Protein AF-A0AA89BG42-F1 (afdb_monomer)

Organism: NCBI:txid1293975

Structure (mmCIF, N/CA/C/O backbone):
data_AF-A0AA89BG42-F1
#
_entry.id   AF-A0AA89BG42-F1
#
loop_
_atom_site.group_PDB
_atom_site.id
_atom_site.type_symbol
_atom_site.label_atom_id
_atom_site.label_alt_id
_atom_site.label_comp_id
_atom_site.label_asym_id
_atom_site.label_entity_id
_atom_site.label_seq_id
_atom_site.pdbx_PDB_ins_code
_atom_site.Cartn_x
_atom_site.Cartn_y
_atom_site.Cartn_z
_atom_site.occupancy
_atom_site.B_iso_or_equiv
_atom_site.auth_seq_id
_atom_site.auth_comp_id
_atom_site.auth_asym_id
_atom_site.auth_atom_id
_atom_site.pdbx_PDB_model_num
ATOM 1 N N . MET A 1 1 ? 25.031 14.332 9.877 1.00 31.97 1 MET A N 1
ATOM 2 C CA . MET A 1 1 ? 24.484 14.528 11.240 1.00 31.97 1 MET A CA 1
ATOM 3 C C . MET A 1 1 ? 23.293 15.452 11.066 1.00 31.97 1 MET A C 1
ATOM 5 O O . MET A 1 1 ? 23.421 16.660 11.219 1.00 31.97 1 MET A O 1
ATOM 9 N N . ASP A 1 2 ? 22.167 14.894 10.625 1.00 32.88 2 ASP A N 1
ATOM 10 C CA . ASP A 1 2 ? 21.037 15.703 10.165 1.00 32.88 2 ASP A CA 1
ATOM 11 C C . ASP A 1 2 ? 20.039 15.873 11.303 1.00 32.88 2 ASP A C 1
ATOM 13 O O . ASP A 1 2 ? 19.410 14.924 11.775 1.00 32.88 2 ASP A O 1
ATOM 17 N N . LYS A 1 3 ? 19.953 17.114 11.782 1.00 36.41 3 LYS A N 1
ATOM 18 C CA . LYS A 1 3 ? 19.008 17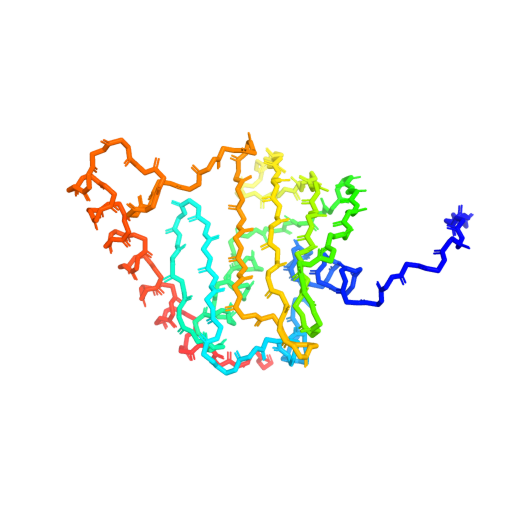.553 12.802 1.00 36.41 3 LYS A CA 1
ATOM 19 C C . LYS A 1 3 ? 17.609 17.626 12.189 1.00 36.41 3 LYS A C 1
ATOM 21 O O . LYS A 1 3 ? 17.213 18.663 11.670 1.00 36.41 3 LYS A O 1
ATOM 26 N N . PHE A 1 4 ? 16.841 16.544 12.284 1.00 41.91 4 PHE A N 1
ATOM 27 C CA . PHE A 1 4 ? 15.390 16.610 12.114 1.00 41.91 4 PHE A CA 1
ATOM 28 C C . PHE A 1 4 ? 14.752 17.037 13.436 1.00 41.91 4 PHE A C 1
ATOM 30 O O . PHE A 1 4 ? 14.748 16.293 14.416 1.00 41.91 4 PHE A O 1
ATOM 37 N N . SER A 1 5 ? 14.251 18.272 13.444 1.00 35.53 5 SER A N 1
ATOM 38 C CA . SER A 1 5 ? 13.556 18.901 14.564 1.00 35.53 5 SER A CA 1
ATOM 39 C C . SER A 1 5 ? 12.387 18.029 15.042 1.00 35.53 5 SER A C 1
ATOM 41 O O . SER A 1 5 ? 11.485 17.689 14.272 1.00 35.53 5 SER A O 1
ATOM 43 N N . GLN A 1 6 ? 12.434 17.633 16.313 1.00 38.34 6 GLN A N 1
ATOM 44 C CA . GLN A 1 6 ? 11.422 16.827 16.987 1.00 38.34 6 GLN A CA 1
ATOM 45 C C . GLN A 1 6 ? 10.261 17.723 17.437 1.00 38.34 6 GLN A C 1
ATOM 47 O O . GLN A 1 6 ? 10.238 18.222 18.556 1.00 38.34 6 GLN A O 1
ATOM 52 N N . GLY A 1 7 ? 9.270 17.902 16.566 1.00 36.19 7 GLY A N 1
ATOM 53 C CA . GLY A 1 7 ? 7.887 17.978 17.033 1.00 36.19 7 GLY A CA 1
ATOM 54 C C . GLY A 1 7 ? 7.409 16.548 17.279 1.00 36.19 7 GLY A C 1
ATOM 55 O O . GLY A 1 7 ? 7.684 15.680 16.449 1.00 36.19 7 GLY A O 1
ATOM 56 N N . THR A 1 8 ? 6.762 16.275 18.413 1.00 42.59 8 THR A N 1
ATOM 57 C CA . THR A 1 8 ? 6.270 14.940 18.796 1.00 42.59 8 THR A CA 1
ATOM 58 C C . THR A 1 8 ? 5.243 14.442 17.778 1.00 42.59 8 THR A C 1
ATOM 60 O O . THR A 1 8 ? 4.043 14.664 17.907 1.00 42.59 8 THR A O 1
ATOM 63 N N . GLN A 1 9 ? 5.729 13.810 16.712 1.00 44.16 9 GLN A N 1
ATOM 64 C CA . GLN A 1 9 ? 4.904 13.184 15.693 1.00 44.16 9 GLN A CA 1
ATOM 65 C C . GLN A 1 9 ? 4.427 11.819 16.203 1.00 44.16 9 GLN A C 1
ATOM 67 O O . GLN A 1 9 ? 5.199 11.104 16.848 1.00 44.16 9 GLN A O 1
ATOM 72 N N . PRO A 1 10 ? 3.178 11.425 15.916 1.00 50.91 10 PRO A N 1
ATOM 73 C CA . PRO A 1 10 ? 2.671 10.117 16.304 1.00 50.91 10 PRO A CA 1
ATOM 74 C C . PRO A 1 10 ? 3.550 9.008 15.704 1.00 50.91 10 PRO A C 1
ATOM 76 O O . PRO A 1 10 ? 3.993 9.091 14.559 1.00 50.91 10 PRO A O 1
ATOM 79 N N . ALA A 1 11 ? 3.825 7.960 16.484 1.00 54.88 11 ALA A N 1
ATOM 80 C CA . ALA A 1 11 ? 4.718 6.870 16.079 1.00 54.88 11 ALA A CA 1
ATOM 81 C C . ALA A 1 11 ? 4.193 6.085 14.857 1.00 54.88 11 ALA A C 1
ATOM 83 O O . ALA A 1 11 ? 4.968 5.601 14.036 1.00 54.88 11 ALA A O 1
ATOM 84 N N . LEU A 1 12 ? 2.866 6.004 14.703 1.00 63.59 12 LEU A N 1
ATOM 85 C CA . LEU A 1 12 ? 2.199 5.207 13.669 1.00 63.59 12 LEU A CA 1
ATOM 86 C C . LEU A 1 12 ? 2.503 5.672 12.226 1.00 63.59 12 LEU A C 1
ATOM 88 O O . LEU A 1 12 ? 2.964 4.840 11.444 1.00 63.59 12 LEU A O 1
ATOM 92 N N . PRO A 1 13 ? 2.308 6.954 11.841 1.00 62.12 13 PRO A N 1
ATOM 93 C CA . PRO A 1 13 ? 2.544 7.397 10.461 1.00 62.12 13 PRO A CA 1
ATOM 94 C C . PRO A 1 13 ? 4.013 7.325 10.029 1.00 62.12 13 PRO A C 1
ATOM 96 O O . PRO A 1 13 ? 4.307 7.016 8.874 1.00 62.12 13 PRO A O 1
ATOM 99 N N . ARG A 1 14 ? 4.944 7.567 10.961 1.00 61.69 14 ARG A N 1
ATOM 100 C CA . ARG A 1 14 ? 6.383 7.540 10.677 1.00 61.69 14 ARG A CA 1
ATOM 101 C C . ARG A 1 14 ? 6.889 6.116 10.424 1.00 61.69 14 ARG A C 1
ATOM 103 O O . ARG A 1 14 ? 7.618 5.907 9.457 1.00 61.69 14 ARG A O 1
ATOM 110 N N . CYS A 1 15 ? 6.465 5.142 11.234 1.00 58.84 15 CYS A N 1
ATOM 111 C CA . CYS A 1 15 ? 6.813 3.732 11.020 1.00 58.84 15 CYS A CA 1
ATOM 112 C C . CYS A 1 15 ? 6.225 3.195 9.708 1.00 58.84 15 CYS A C 1
ATOM 114 O O . CYS A 1 15 ? 6.897 2.486 8.965 1.00 58.84 15 CYS A O 1
ATOM 116 N N . LEU A 1 16 ? 4.988 3.586 9.390 1.00 65.00 16 LEU A N 1
ATOM 117 C CA . LEU A 1 16 ? 4.298 3.211 8.155 1.00 65.00 16 LEU A CA 1
ATOM 118 C C . LEU A 1 16 ? 5.054 3.611 6.893 1.00 65.00 16 LEU A C 1
ATOM 120 O O . LEU A 1 16 ? 5.266 2.780 6.013 1.00 65.00 16 LEU A O 1
ATOM 124 N N . LEU A 1 17 ? 5.444 4.880 6.821 1.00 65.12 17 LEU A N 1
ATOM 125 C CA . LEU A 1 17 ? 6.169 5.428 5.687 1.00 65.12 17 LEU A CA 1
ATOM 126 C C . LEU A 1 17 ? 7.515 4.732 5.518 1.00 65.12 17 LEU A C 1
ATOM 128 O O . LEU A 1 17 ? 7.769 4.128 4.480 1.00 65.12 17 LEU A O 1
ATOM 132 N N . TYR A 1 18 ? 8.346 4.786 6.558 1.00 58.53 18 TYR A N 1
ATOM 133 C CA . TYR A 1 18 ? 9.746 4.391 6.464 1.00 58.53 18 TYR A CA 1
ATOM 134 C C . TYR A 1 18 ? 9.925 2.895 6.178 1.00 58.53 18 TYR A C 1
ATOM 136 O O . TYR A 1 18 ? 10.785 2.530 5.384 1.00 58.53 18 TYR A O 1
ATOM 144 N N . LEU A 1 19 ? 9.091 2.039 6.778 1.00 58.53 19 LEU A N 1
ATOM 145 C CA . LEU A 1 19 ? 9.289 0.588 6.733 1.00 58.53 19 LEU A CA 1
ATOM 146 C C . LEU A 1 19 ? 8.584 -0.061 5.538 1.00 58.53 19 LEU A C 1
ATOM 148 O O . LEU A 1 19 ? 9.147 -0.923 4.868 1.00 58.53 19 LEU A O 1
ATOM 152 N N . LYS A 1 20 ? 7.361 0.372 5.208 1.00 69.69 20 LYS A N 1
ATOM 153 C CA . LYS A 1 20 ? 6.587 -0.283 4.142 1.00 69.69 20 LYS A CA 1
ATOM 154 C C . LYS A 1 20 ? 6.915 0.236 2.760 1.00 69.69 20 LYS A C 1
ATOM 156 O O . LYS A 1 20 ? 7.121 -0.551 1.840 1.00 69.69 20 LYS A O 1
ATOM 161 N N . TYR A 1 21 ? 6.978 1.552 2.623 1.00 76.50 21 TYR A N 1
ATOM 162 C CA . TYR A 1 21 ? 7.220 2.167 1.330 1.00 76.50 21 TYR A CA 1
ATOM 163 C C . TYR A 1 21 ? 8.713 2.233 0.990 1.00 76.50 21 TYR A C 1
ATOM 165 O O . TYR A 1 21 ? 9.051 2.373 -0.174 1.00 76.50 21 TYR A O 1
ATOM 173 N N . GLY A 1 22 ? 9.613 2.034 1.959 1.00 77.94 22 GLY A N 1
ATOM 174 C CA . GLY A 1 22 ? 11.053 1.853 1.725 1.00 77.94 22 GLY A CA 1
ATOM 175 C C . GLY A 1 22 ? 11.459 0.466 1.205 1.00 77.94 22 GLY A C 1
ATOM 176 O O . GLY A 1 22 ? 12.648 0.169 1.158 1.00 77.94 22 GLY A O 1
ATOM 177 N N . SER A 1 23 ? 10.504 -0.400 0.839 1.00 80.00 23 SER A N 1
ATOM 178 C CA . SER A 1 23 ? 10.762 -1.788 0.413 1.00 80.00 23 SER A CA 1
ATOM 179 C C . SER A 1 23 ? 11.519 -2.638 1.451 1.00 80.00 23 SER A C 1
ATOM 181 O O . SER A 1 23 ? 12.225 -3.578 1.092 1.00 80.00 23 SER A O 1
ATOM 183 N N . CYS A 1 24 ? 11.354 -2.343 2.743 1.00 81.94 24 CYS A N 1
ATOM 184 C CA . CYS A 1 24 ? 12.041 -3.017 3.850 1.00 81.94 24 CYS A CA 1
ATOM 185 C C . CYS A 1 24 ? 11.074 -3.550 4.924 1.00 81.94 24 CYS A C 1
ATOM 187 O O . CYS A 1 24 ? 11.447 -3.700 6.085 1.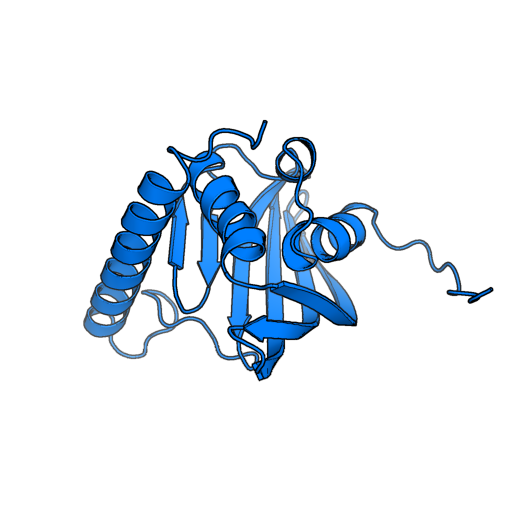00 81.94 24 CYS A O 1
ATOM 189 N N . ALA A 1 25 ? 9.832 -3.850 4.530 1.00 85.75 25 ALA A N 1
ATOM 190 C CA . ALA A 1 25 ? 8.786 -4.274 5.452 1.00 85.75 25 ALA A CA 1
ATOM 191 C C . ALA A 1 25 ? 9.128 -5.601 6.149 1.00 85.75 25 ALA A C 1
ATOM 193 O O . ALA A 1 25 ? 9.511 -6.585 5.514 1.00 85.75 25 ALA A O 1
ATOM 194 N N . THR A 1 26 ? 8.877 -5.644 7.451 1.00 84.94 26 THR A N 1
ATOM 195 C CA . THR A 1 26 ? 8.996 -6.806 8.333 1.00 84.94 26 THR A CA 1
ATOM 196 C C . THR A 1 26 ? 7.611 -7.273 8.797 1.00 84.94 26 THR A C 1
ATOM 198 O O . THR A 1 26 ? 6.632 -6.531 8.679 1.00 84.94 26 THR A O 1
ATOM 201 N N . PRO A 1 27 ? 7.463 -8.505 9.314 1.00 86.56 27 PRO A N 1
ATOM 202 C CA . PRO A 1 27 ? 6.175 -9.005 9.806 1.00 86.56 27 PRO A CA 1
ATOM 203 C C . PRO A 1 27 ? 5.524 -8.116 10.877 1.00 86.56 27 PRO A C 1
ATOM 205 O O . PRO A 1 27 ? 4.301 -7.956 10.871 1.00 86.56 2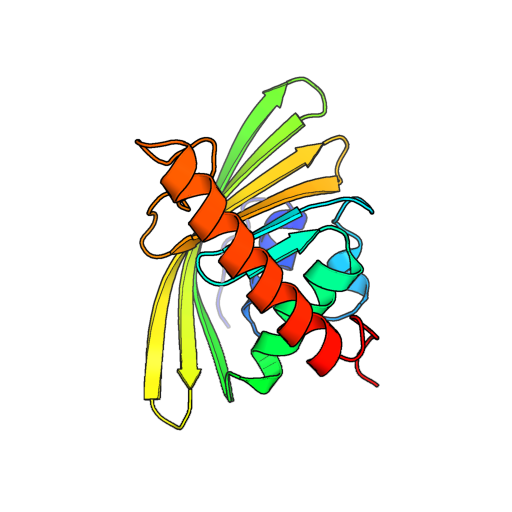7 PRO A O 1
ATOM 208 N N . GLN A 1 28 ? 6.335 -7.508 11.746 1.00 87.06 28 GLN A N 1
ATOM 209 C CA . GLN A 1 28 ? 5.912 -6.636 12.844 1.00 87.06 28 GLN A CA 1
ATOM 210 C C . GLN A 1 28 ? 5.252 -5.349 12.328 1.00 87.06 28 GLN A C 1
ATOM 212 O O . GLN A 1 28 ? 4.301 -4.845 12.925 1.00 87.06 28 GLN A O 1
ATOM 217 N N . ASP A 1 29 ? 5.658 -4.861 11.153 1.00 86.06 29 ASP A N 1
ATOM 218 C CA . ASP A 1 29 ? 5.106 -3.633 10.565 1.00 86.06 29 ASP A CA 1
ATOM 219 C C . ASP A 1 29 ? 3.621 -3.750 10.210 1.00 86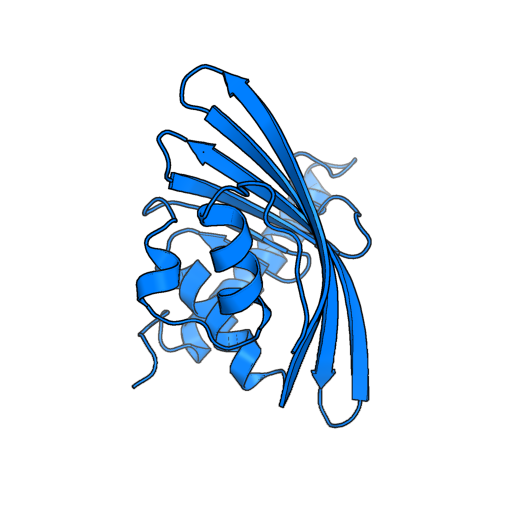.06 29 ASP A C 1
ATOM 221 O O . ASP A 1 29 ? 2.923 -2.746 10.019 1.00 86.06 29 ASP A O 1
ATOM 225 N N . PHE A 1 30 ? 3.108 -4.976 10.108 1.00 89.25 30 PHE A N 1
ATOM 226 C CA . PHE A 1 30 ? 1.708 -5.241 9.800 1.00 89.25 30 PHE A CA 1
ATOM 227 C C . PHE A 1 30 ? 0.816 -5.296 11.042 1.00 89.25 30 PHE A C 1
ATOM 229 O O . PHE A 1 30 ? -0.401 -5.227 10.890 1.00 89.25 30 PHE A O 1
ATOM 236 N N . GLU A 1 31 ? 1.374 -5.326 12.257 1.00 89.94 31 GLU A N 1
ATOM 237 C CA . GLU A 1 31 ? 0.600 -5.384 13.508 1.00 89.94 31 GLU A CA 1
ATOM 238 C C . GLU A 1 31 ? -0.309 -4.169 13.713 1.00 89.94 31 GLU A C 1
ATOM 240 O O . GLU A 1 31 ? -1.288 -4.228 14.457 1.00 89.94 31 GLU A O 1
ATOM 245 N N . ILE A 1 32 ? -0.022 -3.063 13.034 1.00 89.44 32 ILE A N 1
ATOM 246 C CA . ILE A 1 32 ? -0.849 -1.858 13.067 1.00 89.44 32 ILE A CA 1
ATOM 247 C C . ILE A 1 32 ? -2.210 -2.046 12.377 1.00 89.44 32 ILE A C 1
ATOM 249 O O . ILE A 1 32 ? -3.111 -1.243 12.604 1.00 89.44 32 ILE A O 1
ATOM 253 N N . TYR A 1 33 ? -2.360 -3.048 11.504 1.00 91.69 33 TYR A N 1
ATOM 254 C CA . TYR A 1 33 ? -3.603 -3.294 10.776 1.00 91.69 33 TYR A CA 1
ATOM 255 C C . TYR A 1 33 ? -4.582 -4.109 11.615 1.00 91.69 33 TYR A C 1
ATOM 257 O O . TYR A 1 33 ? -4.200 -4.998 12.376 1.00 91.69 33 TYR A O 1
ATOM 265 N N . ALA A 1 34 ? -5.871 -3.840 11.430 1.00 94.31 34 ALA A N 1
ATOM 266 C CA . ALA A 1 34 ? -6.911 -4.764 11.851 1.00 94.31 34 ALA A CA 1
ATOM 267 C C . ALA A 1 34 ? -6.837 -6.062 11.012 1.00 94.31 34 ALA A C 1
ATOM 269 O O . ALA A 1 3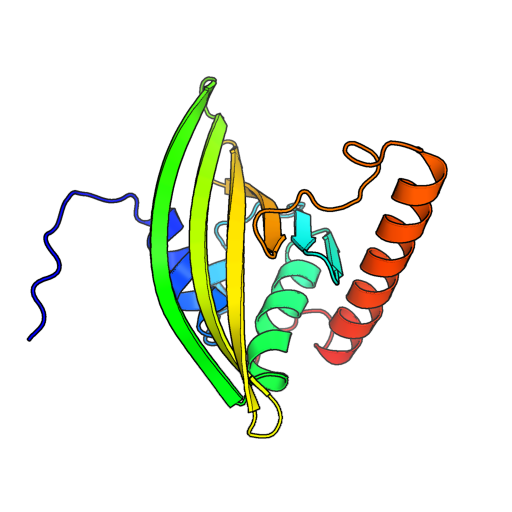4 ? -6.426 -6.020 9.848 1.00 94.31 34 ALA A O 1
ATOM 270 N N . PRO A 1 35 ? -7.265 -7.224 11.543 1.00 94.50 35 PRO A N 1
ATOM 271 C CA . PRO A 1 35 ? -7.189 -8.498 10.819 1.00 94.50 35 PRO A CA 1
ATOM 272 C C . PRO A 1 35 ? -7.882 -8.488 9.446 1.00 94.50 35 PRO A C 1
ATOM 274 O O . PRO A 1 35 ? -7.396 -9.104 8.495 1.00 94.50 35 PRO A O 1
ATOM 277 N N . ASN A 1 36 ? -8.995 -7.759 9.342 1.00 94.62 36 ASN A N 1
ATOM 278 C CA . ASN A 1 36 ? -9.821 -7.591 8.147 1.00 94.62 36 ASN A CA 1
ATOM 279 C C . ASN A 1 36 ? -9.584 -6.252 7.425 1.00 94.62 36 ASN A C 1
ATOM 281 O O . ASN A 1 36 ? -10.433 -5.843 6.635 1.00 94.62 36 ASN A O 1
ATOM 285 N N . ALA A 1 37 ? -8.469 -5.569 7.697 1.00 95.44 37 ALA A N 1
ATOM 286 C CA . ALA A 1 37 ? -8.165 -4.296 7.058 1.00 95.44 37 ALA A CA 1
ATOM 287 C C . ALA A 1 37 ? -8.098 -4.420 5.531 1.00 95.44 37 ALA A C 1
ATOM 289 O O . ALA A 1 37 ? -7.743 -5.477 4.999 1.00 95.44 37 ALA A O 1
ATOM 290 N N . THR A 1 38 ? -8.392 -3.326 4.834 1.00 95.81 38 THR A N 1
ATOM 291 C CA . THR A 1 38 ? -8.232 -3.236 3.381 1.00 95.81 38 THR A CA 1
ATOM 292 C C . THR A 1 38 ? -7.057 -2.342 3.003 1.00 95.81 38 THR A C 1
ATOM 294 O O . THR A 1 38 ? -6.742 -1.374 3.700 1.00 95.81 38 THR A O 1
ATOM 297 N N . PHE A 1 39 ? -6.400 -2.677 1.895 1.00 94.31 39 PHE A N 1
ATOM 298 C CA . PHE A 1 39 ? -5.440 -1.815 1.216 1.00 94.31 39 PHE A CA 1
ATOM 299 C C . PHE A 1 39 ? -5.834 -1.671 -0.249 1.00 94.31 39 PHE A C 1
ATOM 301 O O . PHE A 1 39 ? -6.113 -2.671 -0.908 1.00 94.31 39 PHE A O 1
ATOM 308 N N . GLU A 1 40 ? -5.840 -0.449 -0.761 1.00 94.00 40 GLU A N 1
ATOM 309 C CA . GLU A 1 40 ? -6.109 -0.180 -2.166 1.00 94.00 40 GLU A CA 1
ATOM 310 C C . GLU A 1 40 ? -5.125 0.829 -2.743 1.00 94.00 40 GLU A C 1
ATOM 312 O O . GLU A 1 40 ? -4.845 1.859 -2.134 1.00 94.00 40 GLU A O 1
ATOM 317 N N . ASP A 1 41 ? -4.688 0.563 -3.965 1.00 91.06 41 ASP A N 1
ATOM 318 C CA . ASP A 1 41 ? -3.969 1.501 -4.820 1.00 91.06 41 ASP A CA 1
ATOM 319 C C . ASP A 1 41 ? -4.546 1.401 -6.258 1.00 91.06 41 ASP A C 1
ATOM 321 O O . ASP A 1 41 ? -5.564 0.715 -6.473 1.00 91.06 41 ASP A O 1
ATOM 325 N N . PRO A 1 42 ? -3.991 2.097 -7.268 1.00 89.12 42 PRO A N 1
ATOM 326 C CA . PRO A 1 42 ? -4.489 2.001 -8.643 1.00 89.12 42 PRO A CA 1
ATOM 327 C C . PRO A 1 42 ? -4.344 0.613 -9.288 1.00 89.12 42 PRO A C 1
ATOM 329 O O . PRO A 1 42 ? -5.020 0.328 -10.276 1.00 89.12 42 PRO A O 1
ATOM 332 N N . LEU A 1 43 ? -3.484 -0.252 -8.751 1.00 87.56 43 LEU A N 1
ATOM 333 C CA . LEU A 1 43 ? -3.118 -1.554 -9.305 1.00 87.56 43 LEU A CA 1
ATOM 334 C C . LEU A 1 43 ? -3.754 -2.734 -8.559 1.00 87.56 43 LEU A C 1
ATOM 336 O O . LEU A 1 43 ? -4.000 -3.778 -9.169 1.00 87.56 43 LEU A O 1
ATOM 340 N N . MET A 1 44 ? -4.013 -2.600 -7.261 1.00 90.25 44 MET A N 1
ATOM 341 C CA . MET A 1 44 ? -4.434 -3.693 -6.393 1.00 90.25 44 MET A CA 1
ATOM 342 C C . MET A 1 44 ? -5.461 -3.282 -5.339 1.00 90.25 44 MET A C 1
ATOM 344 O O . MET A 1 44 ? -5.558 -2.137 -4.905 1.00 90.25 44 MET A O 1
ATOM 348 N N . CYS A 1 45 ? -6.265 -4.271 -4.953 1.00 92.69 45 CYS A N 1
ATOM 349 C CA . CYS A 1 45 ? -7.257 -4.186 -3.891 1.00 92.69 45 CYS A CA 1
ATOM 350 C C . CYS A 1 45 ? -7.108 -5.432 -3.008 1.00 92.69 45 CYS A C 1
ATOM 352 O O . CYS A 1 45 ? -7.439 -6.547 -3.421 1.00 92.69 45 CYS A O 1
ATOM 354 N N . ALA A 1 46 ? -6.540 -5.236 -1.822 1.00 93.88 46 ALA A N 1
ATOM 355 C CA . ALA A 1 46 ? -6.164 -6.261 -0.864 1.00 93.88 46 ALA A CA 1
ATOM 356 C C . ALA A 1 46 ? -7.099 -6.272 0.337 1.00 93.88 46 ALA A C 1
ATOM 358 O O . ALA A 1 46 ? -7.328 -5.250 0.980 1.00 93.88 46 ALA A O 1
ATOM 359 N N . HIS A 1 47 ? -7.601 -7.457 0.666 1.00 95.56 47 HIS A N 1
ATOM 360 C CA . HIS A 1 47 ? -8.490 -7.704 1.788 1.00 95.56 47 HIS A CA 1
ATOM 361 C C . HIS A 1 47 ? -7.817 -8.619 2.810 1.00 95.56 47 HIS A C 1
ATOM 363 O O . HIS A 1 47 ? -7.447 -9.761 2.521 1.00 95.56 47 HIS A O 1
ATOM 369 N N . GLY A 1 48 ? -7.707 -8.116 4.034 1.00 94.88 48 GLY A N 1
ATOM 370 C CA . GLY A 1 48 ? -7.092 -8.806 5.152 1.00 94.88 48 GLY A CA 1
ATOM 371 C C . GLY A 1 48 ? -5.567 -8.747 5.141 1.00 94.88 48 GLY A C 1
ATOM 372 O O . GLY A 1 48 ? -4.903 -8.564 4.115 1.00 94.88 48 GLY A O 1
ATOM 373 N N . ILE A 1 49 ? -4.994 -8.956 6.325 1.00 93.56 49 ILE A N 1
ATOM 374 C CA . ILE A 1 49 ? -3.570 -8.715 6.582 1.00 93.56 49 ILE A CA 1
ATOM 375 C C . ILE A 1 49 ? -2.628 -9.527 5.678 1.00 93.56 49 ILE A C 1
ATOM 377 O O . ILE A 1 49 ? -1.564 -9.045 5.307 1.00 93.56 49 ILE A O 1
ATOM 381 N N . LYS A 1 50 ? -3.019 -10.738 5.258 1.00 94.31 50 LYS A N 1
ATOM 382 C CA . LYS A 1 50 ? -2.183 -11.598 4.400 1.00 94.31 50 LYS A CA 1
ATOM 383 C C . LYS A 1 50 ? -2.020 -11.040 2.982 1.00 94.31 50 LYS A C 1
ATOM 385 O O . LYS A 1 50 ? -0.935 -11.128 2.402 1.00 94.31 50 LYS A O 1
ATOM 390 N N . GLN A 1 51 ? -3.080 -10.461 2.417 1.00 95.25 51 GLN A N 1
ATOM 391 C CA . GLN A 1 51 ? -3.003 -9.822 1.102 1.00 95.25 51 GLN A CA 1
ATOM 392 C C . GLN A 1 51 ? -2.241 -8.501 1.195 1.00 95.25 51 GLN A C 1
ATOM 394 O O . GLN A 1 51 ? -1.382 -8.246 0.358 1.00 95.25 51 GLN A O 1
ATOM 399 N N . ILE A 1 52 ? -2.452 -7.734 2.270 1.00 93.94 52 ILE A N 1
ATOM 400 C CA . ILE A 1 52 ? -1.676 -6.520 2.554 1.00 93.94 52 ILE A CA 1
ATOM 401 C C . ILE A 1 52 ? -0.177 -6.845 2.640 1.00 93.94 52 ILE A C 1
ATOM 403 O O . ILE A 1 52 ? 0.626 -6.205 1.968 1.00 93.94 52 ILE A O 1
ATOM 407 N N . LYS A 1 53 ? 0.211 -7.888 3.387 1.00 93.00 53 LYS A N 1
ATOM 408 C CA . LYS A 1 53 ? 1.599 -8.382 3.426 1.00 93.00 53 LYS A CA 1
ATOM 409 C C . LYS A 1 53 ? 2.149 -8.652 2.031 1.00 93.00 53 LYS A C 1
ATOM 411 O O . LYS A 1 53 ? 3.238 -8.207 1.697 1.00 93.00 53 LYS A O 1
ATOM 416 N N . SER A 1 54 ? 1.371 -9.336 1.197 1.00 93.38 54 SER A N 1
ATOM 417 C CA . SER A 1 54 ? 1.784 -9.653 -0.174 1.00 93.38 54 SER A CA 1
ATOM 418 C C . SER A 1 54 ? 1.977 -8.410 -1.039 1.00 93.38 54 SER A C 1
ATOM 420 O O . SER A 1 54 ? 2.936 -8.362 -1.800 1.00 93.38 54 SER A O 1
ATOM 422 N N . ALA A 1 55 ? 1.112 -7.402 -0.902 1.00 91.50 55 ALA A N 1
ATOM 423 C CA . ALA A 1 55 ? 1.255 -6.138 -1.616 1.00 91.50 55 ALA A CA 1
ATOM 424 C C . ALA A 1 55 ? 2.602 -5.476 -1.281 1.00 91.50 55 ALA A C 1
ATOM 426 O O . ALA A 1 55 ? 3.408 -5.224 -2.174 1.00 91.50 55 ALA A O 1
ATOM 427 N N . PHE A 1 56 ? 2.913 -5.310 0.006 1.00 91.25 56 PHE A N 1
ATOM 428 C CA . PHE A 1 56 ? 4.147 -4.644 0.433 1.00 91.25 56 PHE A CA 1
ATOM 429 C C . PHE A 1 56 ? 5.412 -5.490 0.222 1.00 91.25 56 PHE A C 1
ATOM 431 O O . PHE A 1 56 ? 6.432 -4.954 -0.203 1.00 91.25 56 PHE A O 1
ATOM 438 N N . TYR A 1 57 ? 5.364 -6.812 0.419 1.00 91.06 57 TYR A N 1
ATOM 439 C CA . TYR A 1 57 ? 6.500 -7.695 0.111 1.00 91.06 57 TYR A CA 1
ATOM 440 C C . TYR A 1 57 ? 6.797 -7.797 -1.386 1.00 91.06 57 TYR A C 1
ATOM 442 O O . TYR A 1 57 ? 7.909 -8.158 -1.764 1.00 91.06 57 TYR A O 1
ATOM 450 N N . SER A 1 58 ? 5.832 -7.486 -2.255 1.00 89.50 58 SER A N 1
ATOM 451 C CA . SER A 1 58 ? 6.090 -7.441 -3.694 1.00 89.50 58 SER A CA 1
ATOM 452 C C . SER A 1 58 ? 6.959 -6.244 -4.097 1.00 89.50 58 SER A C 1
ATOM 454 O O . SER A 1 58 ? 7.740 -6.370 -5.039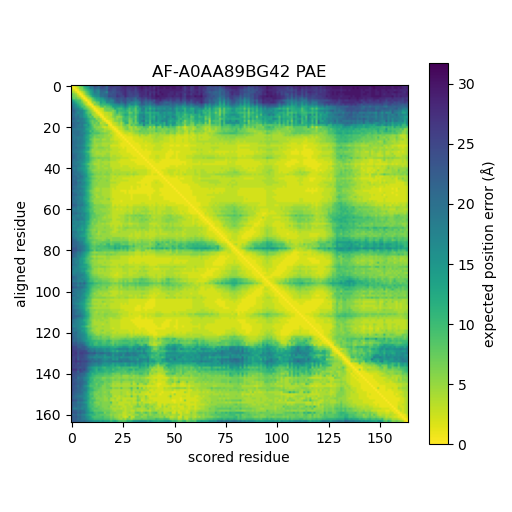 1.00 89.50 58 SER A O 1
ATOM 456 N N . LEU A 1 59 ? 6.911 -5.128 -3.353 1.00 88.50 59 LEU A N 1
ATOM 457 C CA . LEU A 1 59 ? 7.672 -3.914 -3.672 1.00 88.50 59 LEU A CA 1
ATOM 458 C C . LEU A 1 59 ? 9.180 -4.178 -3.702 1.00 88.50 59 LEU A C 1
ATOM 460 O O . LEU A 1 59 ? 9.850 -3.763 -4.643 1.00 88.50 59 LEU A O 1
ATOM 464 N N . SER A 1 60 ? 9.707 -4.935 -2.735 1.00 85.06 60 SER A N 1
ATOM 465 C CA . SER A 1 60 ? 11.135 -5.280 -2.672 1.00 85.06 60 SER A CA 1
ATOM 466 C C . SER A 1 60 ? 11.592 -6.255 -3.759 1.00 85.06 60 SER A C 1
ATOM 468 O O . SER A 1 60 ? 12.787 -6.373 -4.015 1.00 85.06 60 SER A O 1
ATOM 470 N N . LYS A 1 61 ? 10.660 -6.953 -4.421 1.00 86.12 61 LYS A N 1
ATOM 471 C CA . LYS A 1 61 ? 10.965 -7.834 -5.560 1.00 86.12 61 LYS A CA 1
ATOM 472 C C . LYS A 1 61 ? 10.901 -7.116 -6.899 1.00 86.12 61 LYS A C 1
ATOM 474 O O . LYS A 1 61 ? 11.582 -7.519 -7.836 1.00 86.12 61 LYS A O 1
ATOM 479 N N . VAL A 1 62 ? 10.039 -6.108 -7.001 1.00 86.19 62 VAL A N 1
ATOM 480 C CA . VAL A 1 62 ? 9.815 -5.352 -8.238 1.00 86.19 62 VAL A CA 1
ATOM 481 C C . VAL A 1 62 ? 10.812 -4.203 -8.352 1.00 86.19 62 VAL A C 1
ATOM 483 O O . VAL A 1 62 ? 11.371 -3.979 -9.424 1.00 86.19 62 VAL A O 1
ATOM 486 N N . PHE A 1 63 ? 11.069 -3.494 -7.254 1.00 87.44 63 PHE A N 1
ATOM 487 C CA . PHE A 1 63 ? 11.907 -2.303 -7.247 1.00 87.44 63 PHE A CA 1
ATOM 488 C C . PHE A 1 63 ? 13.278 -2.599 -6.643 1.00 87.44 63 PHE A C 1
ATOM 490 O O . PHE A 1 63 ? 13.386 -3.042 -5.502 1.00 87.44 63 PHE A O 1
ATOM 497 N N . SER A 1 64 ? 14.338 -2.311 -7.402 1.00 86.44 64 SER A N 1
ATOM 498 C CA . SER A 1 64 ? 15.726 -2.459 -6.941 1.00 86.44 64 SER A CA 1
ATOM 499 C C . SER A 1 64 ? 16.157 -1.344 -5.985 1.00 86.44 64 SER A C 1
ATOM 501 O O . SER A 1 64 ? 17.177 -1.462 -5.318 1.00 86.44 64 SER A O 1
ATOM 503 N N . GLU A 1 65 ? 15.412 -0.240 -5.962 1.00 88.31 65 GLU A N 1
ATOM 504 C CA . GLU A 1 65 ? 15.610 0.892 -5.060 1.00 88.31 65 GLU A CA 1
ATOM 505 C C . GLU A 1 65 ? 14.239 1.465 -4.702 1.00 88.31 65 GLU A C 1
ATOM 507 O O . GLU A 1 65 ? 13.371 1.566 -5.573 1.00 88.31 65 GLU A O 1
ATOM 512 N N . SER A 1 66 ? 14.061 1.835 -3.435 1.00 88.69 66 SER A N 1
ATOM 513 C CA . SER A 1 66 ? 12.923 2.616 -2.964 1.00 88.69 66 SER A CA 1
ATOM 514 C C . SER A 1 66 ? 13.402 3.644 -1.946 1.00 88.69 66 SER A C 1
ATOM 516 O O . SER A 1 66 ? 14.061 3.286 -0.966 1.00 88.69 66 SER A O 1
ATOM 518 N N . LYS A 1 67 ? 13.106 4.922 -2.179 1.00 88.12 67 LYS A N 1
ATOM 519 C CA . LYS A 1 67 ? 13.544 6.024 -1.325 1.00 88.12 67 LYS A CA 1
ATOM 520 C C . LYS A 1 67 ? 12.470 7.087 -1.187 1.00 88.12 67 LYS A C 1
ATOM 522 O O . LYS A 1 67 ? 12.102 7.759 -2.152 1.00 88.12 67 LYS A O 1
ATOM 527 N N . ILE A 1 68 ? 12.049 7.314 0.054 1.00 87.56 68 ILE A N 1
ATOM 528 C CA . ILE A 1 68 ? 11.137 8.406 0.379 1.00 87.56 68 ILE A CA 1
ATOM 529 C C . ILE A 1 68 ? 11.898 9.712 0.180 1.00 87.56 68 ILE A C 1
ATOM 531 O O . ILE A 1 68 ? 12.894 9.970 0.858 1.00 87.56 68 ILE A O 1
ATOM 535 N N . VAL A 1 69 ? 11.438 10.517 -0.770 1.00 89.38 69 VAL A N 1
ATOM 536 C CA . VAL A 1 69 ? 12.046 11.805 -1.112 1.00 89.38 69 VAL A CA 1
ATOM 537 C C . VAL A 1 69 ? 11.497 12.892 -0.202 1.00 89.38 69 VAL A C 1
ATOM 539 O O . VAL A 1 69 ? 12.254 13.673 0.365 1.00 89.38 69 VAL A O 1
ATOM 542 N N . GLU A 1 70 ? 10.177 12.919 -0.041 1.00 87.38 70 GLU A N 1
ATOM 543 C CA . GLU A 1 70 ? 9.474 13.929 0.740 1.00 87.38 70 GLU A CA 1
ATOM 544 C C . GLU A 1 70 ? 8.201 13.322 1.328 1.00 87.38 70 GLU A C 1
ATOM 546 O O . GLU A 1 70 ? 7.576 12.447 0.720 1.00 87.38 70 GLU A O 1
ATOM 551 N N . TYR A 1 71 ? 7.808 13.770 2.517 1.00 88.81 71 TYR A N 1
ATOM 552 C CA . TYR A 1 71 ? 6.487 13.464 3.040 1.00 88.81 71 TYR A CA 1
ATOM 553 C C . TYR A 1 71 ? 5.988 14.538 4.003 1.00 88.81 71 TYR A C 1
ATOM 555 O O . TYR A 1 71 ? 6.769 15.198 4.688 1.00 88.81 71 TYR A O 1
ATOM 563 N N . SER A 1 72 ? 4.668 14.659 4.099 1.00 87.94 72 SER A N 1
ATOM 564 C CA . SER A 1 72 ? 3.992 15.441 5.130 1.00 87.94 72 SER A CA 1
ATOM 565 C C . SER A 1 72 ? 2.822 14.643 5.696 1.00 87.94 72 SER A C 1
ATOM 567 O O . SER A 1 72 ? 2.267 13.788 5.011 1.00 87.94 72 SER A O 1
ATOM 569 N N . ILE A 1 73 ? 2.477 14.875 6.962 1.00 89.00 73 ILE A N 1
ATOM 570 C CA . ILE A 1 73 ? 1.431 14.129 7.667 1.00 89.00 73 ILE A CA 1
ATOM 571 C C . ILE A 1 73 ? 0.427 15.120 8.244 1.00 89.00 73 ILE A C 1
ATOM 573 O O . ILE A 1 73 ? 0.813 16.094 8.893 1.00 89.00 73 ILE A O 1
ATOM 577 N N . LYS A 1 74 ? -0.859 14.822 8.073 1.00 89.75 74 LYS A N 1
ATOM 578 C CA . LYS A 1 74 ? -1.978 15.519 8.702 1.00 89.75 74 LYS A CA 1
ATOM 579 C C . LYS A 1 74 ? -2.908 14.498 9.350 1.00 89.75 74 LYS A C 1
ATOM 581 O O . LYS A 1 74 ? -3.314 13.537 8.707 1.00 89.75 74 LYS A O 1
ATOM 586 N N . GLU A 1 75 ? -3.269 14.710 10.611 1.00 88.38 75 GLU A N 1
ATOM 587 C CA . GLU A 1 75 ? -4.260 13.880 11.303 1.00 88.38 75 GLU A CA 1
ATOM 588 C C . GLU A 1 75 ? -5.568 14.653 11.484 1.00 88.38 75 GLU A C 1
ATOM 590 O O . GLU A 1 75 ? -5.560 15.795 11.941 1.00 88.38 75 GLU A O 1
ATOM 595 N N . ASN A 1 76 ? -6.687 14.014 11.152 1.00 88.12 76 ASN A N 1
ATOM 596 C CA . ASN A 1 76 ? -8.034 14.529 11.355 1.00 88.12 76 ASN A CA 1
ATOM 597 C C . ASN A 1 76 ? -8.785 13.585 12.304 1.00 88.12 76 ASN A C 1
ATOM 599 O O . ASN A 1 76 ? -8.927 12.390 12.035 1.00 88.12 76 ASN A O 1
ATOM 603 N N . LEU A 1 77 ? -9.297 14.114 13.414 1.00 87.56 77 LEU A N 1
ATOM 604 C CA . LEU A 1 77 ? -10.209 13.372 14.283 1.00 87.56 77 LEU A CA 1
ATOM 605 C C . LEU A 1 77 ? -11.597 13.343 13.635 1.00 87.56 77 LEU A C 1
ATOM 607 O O . LEU A 1 77 ? -12.143 14.395 13.316 1.00 87.56 77 LEU A O 1
ATOM 611 N N . ILE A 1 78 ? -12.157 12.146 13.443 1.00 87.00 78 ILE A N 1
ATOM 612 C CA . ILE A 1 78 ? -13.516 11.978 12.905 1.00 87.00 78 ILE A CA 1
ATOM 613 C C . ILE A 1 78 ? -14.508 11.901 14.066 1.00 87.00 78 ILE A C 1
ATOM 615 O O . ILE A 1 78 ? -15.496 12.627 14.108 1.00 87.00 78 ILE A O 1
ATOM 619 N N . SER A 1 79 ? -14.238 11.010 15.019 1.00 86.31 79 SER A N 1
ATOM 620 C CA . SER A 1 79 ? -15.059 10.787 16.209 1.00 86.31 79 SER A CA 1
ATOM 621 C C . SER A 1 79 ? -14.220 10.126 17.304 1.00 86.31 79 SER A C 1
ATOM 623 O O . SER A 1 79 ? -13.058 9.773 17.090 1.00 86.31 79 SER A O 1
ATOM 625 N N . GLN A 1 80 ? -14.801 9.893 18.482 1.00 86.94 80 GLN A N 1
ATOM 626 C CA . GLN A 1 80 ? -14.122 9.141 19.537 1.00 86.94 80 GLN A CA 1
ATOM 627 C C . GLN A 1 80 ? -13.682 7.762 19.015 1.00 86.94 80 GLN A C 1
ATOM 629 O O . GLN A 1 80 ? -14.483 7.007 18.466 1.00 86.94 80 GLN A O 1
ATOM 634 N N . GLY A 1 81 ? -12.384 7.471 19.128 1.00 83.00 81 GLY A N 1
ATOM 635 C CA . GLY A 1 81 ? -11.784 6.222 18.651 1.00 83.00 81 GLY A CA 1
ATOM 636 C C . GLY A 1 81 ? -11.584 6.113 17.134 1.00 83.00 81 GLY A C 1
ATOM 637 O O . GLY A 1 81 ? -10.987 5.127 16.706 1.00 83.00 81 GLY A O 1
ATOM 638 N N . LYS A 1 82 ? -12.014 7.096 16.325 1.00 91.81 82 LYS A N 1
ATOM 639 C CA . LYS A 1 82 ? -11.842 7.096 14.862 1.00 91.81 82 LYS A CA 1
ATOM 640 C C . LYS A 1 82 ? -11.064 8.312 14.379 1.00 91.81 82 LYS A C 1
ATOM 642 O O . LYS A 1 82 ? -11.443 9.455 14.642 1.00 91.81 82 LYS A O 1
ATOM 647 N N . LYS A 1 83 ? -10.006 8.073 13.611 1.00 92.50 83 LYS A N 1
ATOM 648 C CA . LYS A 1 83 ? -9.216 9.138 12.988 1.00 92.50 83 LYS A CA 1
ATOM 649 C C . LYS A 1 83 ? -8.851 8.809 11.550 1.00 92.50 83 LYS A C 1
ATOM 651 O O . LYS A 1 83 ? -8.685 7.645 11.192 1.00 92.50 83 LYS A O 1
ATOM 656 N N . GLU A 1 84 ? -8.697 9.853 10.753 1.00 92.62 84 GLU A N 1
ATOM 657 C CA . GLU A 1 84 ? -8.093 9.795 9.430 1.00 92.62 84 GLU A CA 1
ATOM 658 C C . GLU A 1 84 ? -6.679 10.371 9.510 1.00 92.62 84 GLU A C 1
ATOM 660 O O . GLU A 1 84 ? -6.466 11.449 10.062 1.00 92.62 84 GLU A O 1
ATOM 665 N N . VAL A 1 85 ? -5.707 9.659 8.955 1.00 91.06 85 VAL A N 1
ATOM 666 C CA . VAL A 1 85 ? -4.351 10.165 8.746 1.00 91.06 85 VAL A CA 1
ATOM 667 C C . VAL A 1 85 ? -4.151 10.327 7.249 1.00 91.06 85 VAL A C 1
ATOM 669 O O . VAL A 1 85 ? -4.278 9.365 6.494 1.00 91.06 85 VAL A O 1
ATOM 672 N N . LEU A 1 86 ? -3.838 11.544 6.832 1.00 91.75 86 LEU A N 1
ATOM 673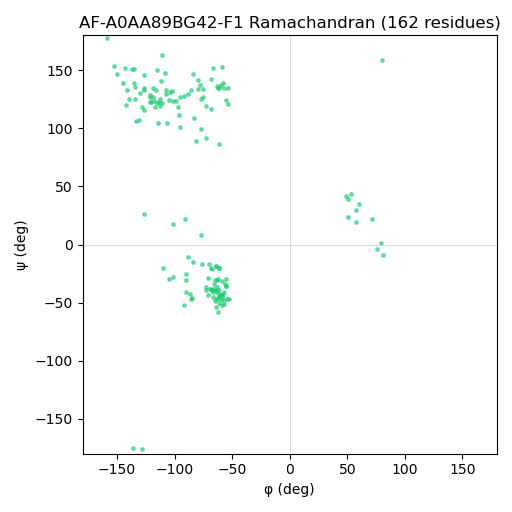 C CA . LEU A 1 86 ? -3.466 11.892 5.471 1.00 91.75 86 LEU A CA 1
ATOM 674 C C . LEU A 1 86 ? -1.953 12.052 5.414 1.00 91.75 86 LEU A C 1
ATOM 676 O O . LEU A 1 86 ? -1.359 12.719 6.263 1.00 91.75 86 LEU A O 1
ATOM 680 N N . ILE A 1 87 ? -1.335 11.432 4.423 1.00 90.81 87 ILE A N 1
ATOM 681 C CA . ILE A 1 87 ? 0.103 11.462 4.231 1.00 90.81 87 ILE A CA 1
ATOM 682 C C . ILE A 1 87 ? 0.367 11.809 2.771 1.00 90.81 87 ILE A C 1
ATOM 684 O O . ILE A 1 87 ? 0.162 10.986 1.882 1.00 90.81 87 ILE A O 1
ATOM 688 N N . ASP A 1 88 ? 0.833 13.026 2.518 1.00 90.94 88 ASP A N 1
ATOM 689 C CA . ASP A 1 88 ? 1.412 13.360 1.222 1.00 90.94 88 ASP A CA 1
ATOM 690 C C . ASP A 1 88 ? 2.799 12.729 1.158 1.00 90.94 88 ASP A C 1
ATOM 692 O O . ASP A 1 88 ? 3.610 12.926 2.063 1.00 90.94 88 ASP A O 1
ATOM 696 N N . ASN A 1 89 ? 3.072 11.961 0.111 1.00 89.38 89 ASN A N 1
ATOM 697 C CA . ASN A 1 89 ? 4.324 11.240 -0.049 1.00 89.38 89 ASN A CA 1
ATOM 698 C C . ASN A 1 89 ? 4.862 11.411 -1.469 1.00 89.38 89 ASN A C 1
ATOM 700 O O . ASN A 1 89 ? 4.127 11.284 -2.443 1.00 89.38 89 ASN A O 1
ATOM 704 N N . LYS A 1 90 ? 6.163 11.672 -1.584 1.00 91.00 90 LYS A N 1
ATOM 705 C CA . LYS A 1 90 ? 6.916 11.531 -2.824 1.00 91.00 90 LYS A CA 1
ATOM 706 C C . LYS A 1 90 ? 7.908 10.390 -2.655 1.00 91.00 90 LYS A C 1
ATOM 708 O O . LYS A 1 90 ? 8.792 10.448 -1.797 1.00 91.00 90 LYS A O 1
ATOM 713 N N . GLN A 1 91 ? 7.763 9.376 -3.490 1.00 90.06 91 GLN A N 1
ATOM 714 C CA . GLN A 1 91 ? 8.552 8.158 -3.465 1.00 90.06 91 GLN A CA 1
ATOM 715 C C . GLN A 1 91 ? 9.366 8.042 -4.747 1.00 90.06 91 GLN A C 1
ATOM 717 O O . GLN A 1 91 ? 8.824 8.226 -5.833 1.00 90.06 91 GLN A O 1
ATOM 722 N N . HIS A 1 92 ? 10.648 7.722 -4.622 1.00 91.00 92 HIS A N 1
ATOM 723 C CA . HIS A 1 92 ? 11.486 7.363 -5.756 1.00 91.00 92 HIS A CA 1
ATOM 724 C C . HIS A 1 92 ? 11.650 5.850 -5.799 1.00 91.00 92 HIS A C 1
ATOM 726 O O . HIS A 1 92 ? 12.149 5.258 -4.844 1.00 91.00 92 HIS A O 1
ATOM 732 N N . TYR A 1 93 ? 11.279 5.238 -6.916 1.00 90.31 93 TYR A N 1
ATOM 733 C CA . TYR A 1 93 ? 11.499 3.824 -7.180 1.00 90.31 93 TYR A CA 1
ATOM 734 C C . TYR A 1 93 ? 12.457 3.635 -8.347 1.00 90.31 93 TYR A C 1
ATOM 736 O O . TYR A 1 93 ? 12.447 4.413 -9.298 1.00 90.31 93 TYR A O 1
ATOM 744 N N . LYS A 1 94 ? 13.219 2.541 -8.341 1.00 91.38 94 LYS A N 1
ATOM 745 C CA . LYS A 1 94 ? 14.000 2.110 -9.506 1.00 91.38 94 LYS A CA 1
ATOM 746 C C . LYS A 1 94 ? 13.519 0.757 -10.003 1.00 91.38 94 LYS A C 1
ATOM 748 O O . LYS A 1 94 ? 13.606 -0.239 -9.288 1.00 91.38 94 LYS A O 1
ATOM 753 N N . LEU A 1 95 ? 13.045 0.725 -11.244 1.00 87.75 95 LEU A N 1
ATOM 754 C CA . LEU A 1 95 ? 12.573 -0.471 -11.937 1.00 87.75 95 LEU A CA 1
ATOM 755 C C . LEU A 1 95 ? 13.390 -0.669 -13.215 1.00 87.75 95 LEU A C 1
ATOM 757 O O . LEU A 1 95 ? 13.430 0.214 -14.069 1.00 87.75 95 LEU A O 1
ATOM 761 N N . LEU A 1 96 ? 14.043 -1.827 -13.359 1.00 87.31 96 LEU A N 1
ATOM 762 C CA . LEU A 1 96 ? 14.853 -2.175 -14.542 1.00 87.31 96 LEU A CA 1
ATOM 763 C C . LEU A 1 96 ? 15.851 -1.070 -14.949 1.00 87.31 96 LEU A C 1
ATOM 765 O O . LEU A 1 96 ? 15.998 -0.730 -16.121 1.00 87.31 96 LEU A O 1
ATOM 769 N N . GLY A 1 97 ? 16.507 -0.459 -13.959 1.00 86.06 97 GLY A N 1
ATOM 770 C CA . GLY A 1 97 ? 17.476 0.618 -14.172 1.00 86.06 97 GLY A CA 1
ATOM 771 C C . GLY A 1 97 ? 16.872 2.009 -14.394 1.00 86.06 97 GLY A C 1
ATOM 772 O O . GLY A 1 97 ? 17.616 2.986 -14.347 1.00 86.06 97 GLY A O 1
ATOM 773 N N . LYS A 1 98 ? 15.551 2.128 -14.571 1.00 89.25 98 LYS A N 1
ATOM 774 C CA . LYS A 1 98 ? 14.850 3.408 -14.725 1.00 89.25 98 LYS A CA 1
ATOM 775 C C . LYS A 1 98 ? 14.299 3.885 -13.385 1.00 89.25 98 LYS A C 1
ATOM 777 O O . LYS A 1 98 ? 13.583 3.147 -12.712 1.00 89.25 98 LYS A O 1
ATOM 782 N N . GLY A 1 99 ? 14.638 5.117 -13.017 1.00 91.38 99 GLY A N 1
ATOM 783 C CA . GLY A 1 99 ? 14.054 5.807 -11.870 1.00 91.38 99 GLY A CA 1
ATOM 784 C C . GLY A 1 99 ? 12.663 6.344 -12.206 1.00 91.38 99 GLY A C 1
ATOM 785 O O . GLY A 1 99 ? 12.455 6.874 -13.297 1.00 91.38 99 GLY A O 1
ATOM 786 N N . ILE A 1 100 ? 11.720 6.196 -11.283 1.00 91.31 100 ILE A N 1
ATOM 787 C CA . ILE A 1 100 ? 10.339 6.665 -11.392 1.00 91.31 100 ILE A CA 1
ATOM 788 C C . ILE A 1 100 ? 9.981 7.347 -10.075 1.00 91.31 100 ILE A C 1
ATOM 790 O O . ILE A 1 100 ? 10.091 6.740 -9.011 1.00 91.31 100 ILE A O 1
ATOM 794 N N . ASP A 1 101 ? 9.522 8.591 -10.160 1.00 92.00 101 ASP A N 1
ATOM 795 C CA . ASP A 1 101 ? 8.953 9.301 -9.019 1.00 92.00 101 ASP A CA 1
ATOM 796 C C . ASP A 1 101 ? 7.437 9.085 -8.994 1.00 92.00 101 ASP A C 1
ATOM 798 O O . ASP A 1 101 ? 6.749 9.348 -9.981 1.00 92.00 101 ASP A O 1
ATOM 802 N N . VAL A 1 102 ? 6.915 8.643 -7.853 1.00 89.94 102 VAL A N 1
ATOM 803 C CA . VAL A 1 102 ? 5.481 8.508 -7.591 1.00 89.94 102 VAL A CA 1
ATOM 804 C C . VAL A 1 102 ? 5.099 9.513 -6.515 1.00 89.94 102 VAL A C 1
ATOM 806 O O . VAL A 1 102 ? 5.669 9.524 -5.423 1.00 89.94 102 VAL A O 1
ATOM 809 N N . ILE A 1 103 ? 4.146 10.386 -6.835 1.00 92.50 103 ILE A N 1
ATOM 810 C CA . ILE A 1 103 ? 3.541 11.310 -5.875 1.00 92.50 103 ILE A CA 1
ATOM 811 C C . ILE A 1 103 ? 2.221 10.694 -5.436 1.00 92.50 103 ILE A C 1
ATOM 813 O O . ILE A 1 103 ? 1.353 10.438 -6.264 1.00 92.50 103 ILE A O 1
ATOM 817 N N . SER A 1 104 ? 2.061 10.500 -4.138 1.00 90.62 104 SER A N 1
ATOM 818 C CA . SER A 1 104 ? 0.921 9.822 -3.542 1.00 90.62 104 SER A CA 1
ATOM 819 C C . SER A 1 104 ? 0.262 10.669 -2.463 1.00 90.62 104 SER A C 1
ATOM 821 O O . SER A 1 104 ? 0.928 11.386 -1.714 1.00 90.62 104 SER A O 1
ATOM 823 N N . LEU A 1 105 ? -1.058 10.539 -2.353 1.00 92.81 105 LEU A N 1
ATOM 824 C CA . LEU A 1 105 ? -1.804 10.867 -1.145 1.00 92.81 105 LEU A CA 1
ATOM 825 C C . LEU A 1 105 ? -2.237 9.558 -0.488 1.00 92.81 105 LEU A C 1
ATOM 827 O O . LEU A 1 105 ? -3.168 8.896 -0.941 1.00 92.81 105 LEU A O 1
ATOM 831 N N . ILE A 1 106 ? -1.568 9.193 0.595 1.00 92.31 106 ILE A N 1
ATOM 832 C CA . ILE A 1 106 ? -1.908 8.011 1.376 1.00 92.31 106 ILE A CA 1
ATOM 833 C C . ILE A 1 106 ? -2.935 8.409 2.437 1.00 92.31 106 ILE A C 1
ATOM 835 O O . ILE A 1 106 ? -2.745 9.372 3.181 1.00 92.31 106 ILE A O 1
ATOM 839 N N . ARG A 1 107 ? -4.028 7.656 2.524 1.00 92.75 107 ARG A N 1
ATOM 840 C CA . ARG A 1 107 ? -5.115 7.859 3.484 1.00 92.75 107 ARG A CA 1
ATOM 841 C C . ARG A 1 107 ? -5.243 6.632 4.365 1.00 92.75 107 ARG A C 1
ATOM 843 O O . ARG A 1 107 ? -5.395 5.515 3.876 1.00 92.75 107 ARG A O 1
ATOM 850 N N . LEU A 1 108 ? -5.212 6.838 5.673 1.00 93.12 108 LEU A N 1
ATOM 851 C CA . LEU A 1 108 ? -5.363 5.777 6.658 1.00 93.12 108 LEU A CA 1
ATOM 852 C C . LEU A 1 108 ? -6.562 6.075 7.536 1.00 93.12 108 LEU A C 1
ATOM 854 O O . LEU A 1 108 ? -6.602 7.093 8.221 1.00 93.12 108 LEU A O 1
ATOM 858 N N . TYR A 1 109 ? -7.501 5.145 7.565 1.00 93.38 109 TYR A N 1
ATOM 859 C CA . TYR A 1 109 ? -8.616 5.167 8.493 1.00 93.38 109 TYR A CA 1
ATOM 860 C C . TYR A 1 109 ? -8.261 4.265 9.658 1.00 93.38 109 TYR A C 1
ATO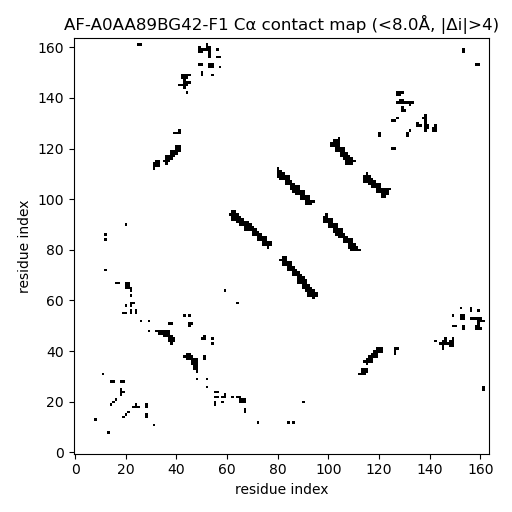M 862 O O . TYR A 1 109 ? -8.011 3.067 9.486 1.00 93.38 109 TYR A O 1
ATOM 870 N N . VAL A 1 110 ? -8.196 4.863 10.840 1.00 92.31 110 VAL A N 1
ATOM 871 C CA . VAL A 1 110 ? -7.804 4.196 12.073 1.00 92.31 110 VAL A CA 1
ATOM 872 C C . VAL A 1 110 ? -9.007 4.142 12.993 1.00 92.31 110 VAL A C 1
ATOM 874 O O . VAL A 1 110 ? -9.583 5.177 13.324 1.00 92.31 110 VAL A O 1
ATOM 877 N N . GLU A 1 111 ? -9.342 2.940 13.443 1.00 93.12 111 GLU A N 1
ATOM 878 C CA . GLU A 1 111 ? -10.369 2.696 14.449 1.00 93.12 111 GLU A CA 1
ATOM 879 C C . GLU A 1 111 ? -9.739 1.963 15.632 1.00 93.12 111 GLU A C 1
ATOM 881 O O . GLU A 1 111 ? -9.041 0.964 15.459 1.00 93.12 111 GLU A O 1
ATOM 886 N N . ASN A 1 112 ? -9.943 2.483 16.845 1.00 89.94 112 ASN A N 1
ATOM 887 C CA . ASN A 1 112 ? -9.424 1.907 18.091 1.00 89.94 112 ASN A CA 1
ATOM 888 C C . ASN A 1 112 ? -7.914 1.597 18.037 1.00 89.94 112 ASN A C 1
ATOM 890 O O . ASN A 1 112 ? -7.445 0.571 18.525 1.00 89.94 112 ASN A O 1
ATOM 894 N N . GLY A 1 113 ? -7.145 2.484 17.395 1.00 87.56 113 GLY A N 1
ATOM 895 C CA . GLY A 1 113 ? -5.691 2.358 17.266 1.00 87.56 113 GLY A CA 1
ATOM 896 C C . GLY A 1 113 ? -5.204 1.391 16.179 1.00 87.56 113 GLY A C 1
ATOM 897 O O . GLY A 1 113 ? -3.993 1.257 16.015 1.00 87.56 113 GLY A O 1
ATOM 898 N N . LYS A 1 114 ? -6.099 0.752 15.414 1.00 91.31 114 LYS A N 1
ATOM 899 C CA . LYS A 1 114 ? -5.749 -0.123 14.285 1.00 91.31 114 LYS A CA 1
ATOM 900 C C . LYS A 1 114 ? -6.175 0.488 12.956 1.00 91.31 114 LYS A C 1
ATOM 902 O O . LYS A 1 114 ? -7.250 1.067 12.845 1.00 91.31 114 LYS A O 1
ATOM 907 N N . VAL A 1 115 ? -5.346 0.335 11.928 1.00 93.00 115 VAL A N 1
ATOM 908 C CA . VAL A 1 115 ? -5.692 0.729 10.557 1.00 93.00 115 VAL A CA 1
ATOM 909 C C . VAL A 1 115 ? -6.712 -0.267 10.009 1.00 93.00 115 VAL A C 1
ATOM 911 O O . VAL A 1 115 ? -6.411 -1.456 9.905 1.00 93.00 115 VAL A O 1
ATOM 914 N N . VAL A 1 116 ? -7.902 0.215 9.655 1.00 95.25 116 VAL A N 1
ATOM 915 C CA . VAL A 1 116 ? -8.984 -0.594 9.064 1.00 95.25 116 VAL A CA 1
ATOM 916 C C . VAL A 1 116 ? -9.089 -0.410 7.551 1.00 95.25 116 VAL A C 1
ATOM 918 O O . VAL A 1 116 ? -9.487 -1.338 6.853 1.00 95.25 116 VAL A O 1
ATOM 921 N N . ARG A 1 117 ? -8.686 0.754 7.028 1.00 94.75 117 ARG A N 1
ATOM 922 C CA . ARG A 1 117 ? -8.646 1.045 5.589 1.00 94.75 117 ARG A CA 1
ATOM 923 C C . ARG A 1 117 ? -7.404 1.862 5.261 1.00 94.75 117 ARG A C 1
ATOM 925 O O . ARG A 1 117 ? -7.100 2.831 5.956 1.00 94.75 117 ARG A O 1
ATOM 932 N N . HIS A 1 118 ? -6.693 1.453 4.222 1.00 94.00 118 HIS A N 1
ATOM 933 C CA . HIS A 1 118 ? -5.492 2.098 3.710 1.00 94.00 118 HIS A CA 1
ATOM 934 C C . HIS A 1 118 ? -5.660 2.329 2.212 1.00 94.00 118 HIS A C 1
ATOM 936 O O . HIS A 1 118 ? -5.804 1.378 1.455 1.00 94.00 118 HIS A O 1
ATOM 942 N N . GLU A 1 119 ? -5.636 3.580 1.782 1.00 93.69 119 GLU A N 1
ATOM 943 C CA . GLU A 1 119 ? -5.716 3.941 0.370 1.00 93.69 119 GLU A CA 1
ATOM 944 C C . GLU A 1 119 ? -4.440 4.676 -0.032 1.00 93.69 119 GLU A C 1
ATOM 946 O O . GLU A 1 119 ? -4.008 5.574 0.685 1.00 93.69 119 GLU A O 1
ATOM 951 N N . ASP A 1 120 ? -3.853 4.318 -1.168 1.00 92.19 120 ASP A N 1
ATOM 952 C CA . ASP A 1 120 ? -2.724 5.017 -1.779 1.00 92.19 120 ASP A CA 1
ATOM 953 C C . ASP A 1 120 ? -3.174 5.634 -3.108 1.00 92.19 120 ASP A C 1
ATOM 955 O O . ASP A 1 120 ? -3.414 4.944 -4.100 1.00 92.19 120 ASP A O 1
ATOM 959 N N . TRP A 1 121 ? -3.372 6.952 -3.111 1.00 92.38 121 TRP A N 1
ATOM 960 C CA . TRP A 1 121 ? -3.864 7.692 -4.268 1.00 92.38 121 TRP A CA 1
ATOM 961 C C . TRP A 1 121 ? -2.700 8.282 -5.055 1.00 92.38 121 TRP A C 1
ATOM 963 O O . TRP A 1 121 ? -2.175 9.343 -4.702 1.00 92.38 121 TRP A O 1
ATOM 973 N N . TRP A 1 122 ? -2.329 7.636 -6.158 1.00 89.38 122 TRP A N 1
ATOM 974 C CA . TRP A 1 122 ? -1.282 8.145 -7.045 1.00 89.38 122 TRP A CA 1
ATOM 975 C C . TRP A 1 122 ? -1.734 9.421 -7.761 1.00 89.38 122 TRP A C 1
ATOM 977 O O . TRP A 1 122 ? -2.905 9.589 -8.108 1.00 89.38 122 TRP A O 1
ATOM 987 N N . ASP A 1 123 ? -0.805 10.357 -7.939 1.00 88.12 123 ASP A N 1
ATOM 988 C CA . ASP A 1 123 ? -1.043 11.742 -8.359 1.00 88.12 123 ASP A CA 1
ATOM 989 C C . ASP A 1 123 ? -2.118 12.465 -7.528 1.00 88.12 123 ASP A C 1
ATOM 991 O O . ASP A 1 123 ? -2.761 13.401 -8.010 1.00 88.12 123 ASP A O 1
ATOM 995 N N . LYS A 1 124 ? -2.367 12.011 -6.291 1.00 82.75 124 LYS A N 1
ATOM 996 C CA . LYS A 1 124 ? -3.470 12.476 -5.431 1.00 82.75 124 LYS A CA 1
ATOM 997 C C . LYS A 1 124 ? -4.858 12.313 -6.069 1.00 82.75 124 LYS A C 1
ATOM 999 O O . LYS A 1 124 ? -5.817 12.968 -5.653 1.00 82.75 124 LYS A O 1
ATOM 1004 N N . LYS A 1 125 ? -4.986 11.451 -7.081 1.00 82.81 125 LYS A N 1
ATOM 1005 C CA . LYS A 1 125 ? -6.253 11.181 -7.763 1.00 82.81 125 LYS A CA 1
ATOM 1006 C C . LYS A 1 125 ? -7.027 10.107 -6.996 1.00 82.81 125 LYS A C 1
ATOM 1008 O O . LYS A 1 125 ? -6.446 9.068 -6.685 1.00 82.81 125 LYS A O 1
ATOM 1013 N N . PRO A 1 126 ? -8.332 10.309 -6.735 1.00 79.69 126 PRO A N 1
ATOM 1014 C CA . PRO A 1 126 ? -9.164 9.283 -6.125 1.00 79.69 126 PRO A CA 1
ATOM 1015 C C . PRO A 1 126 ? -9.088 7.974 -6.904 1.00 79.69 126 PRO A C 1
ATOM 1017 O O . PRO A 1 126 ? -9.216 7.971 -8.132 1.00 79.69 126 PRO A O 1
ATOM 1020 N N . LEU A 1 127 ? -8.930 6.862 -6.187 1.00 77.00 127 LEU A N 1
ATOM 1021 C CA . LEU A 1 127 ? -9.055 5.528 -6.771 1.00 77.00 127 LEU A CA 1
ATOM 1022 C C . LEU A 1 127 ? -10.425 5.397 -7.406 1.00 77.00 127 LEU A C 1
ATOM 1024 O O . LEU A 1 127 ? -11.399 5.765 -6.766 1.00 77.00 127 LEU A O 1
ATOM 1028 N N . TRP A 1 128 ? -10.520 4.868 -8.623 1.00 66.31 128 TRP A N 1
ATOM 1029 C CA . TRP A 1 128 ? -11.811 4.588 -9.249 1.00 66.31 128 TRP A CA 1
ATOM 1030 C C . TRP A 1 128 ? -12.391 3.309 -8.645 1.00 66.31 128 TRP A C 1
ATOM 1032 O O . TRP A 1 128 ? -12.014 2.195 -9.008 1.00 66.31 128 TRP A O 1
ATOM 1042 N N . ASN A 1 129 ? -13.303 3.480 -7.698 1.00 65.19 129 ASN A N 1
ATOM 1043 C CA . ASN A 1 129 ? -14.025 2.408 -7.033 1.00 65.19 129 ASN A CA 1
ATOM 1044 C C . ASN A 1 129 ? -15.533 2.688 -7.101 1.00 65.19 129 ASN A C 1
ATOM 1046 O O . ASN A 1 129 ? -15.980 3.644 -7.743 1.00 65.19 129 ASN A O 1
ATOM 1050 N N . ARG A 1 130 ? -16.338 1.831 -6.466 1.00 58.47 130 ARG A N 1
ATOM 1051 C CA . ARG A 1 130 ? -17.797 1.989 -6.435 1.00 58.47 130 ARG A CA 1
ATOM 1052 C C . ARG A 1 130 ? -18.254 3.351 -5.888 1.00 58.47 130 ARG A C 1
ATOM 1054 O O . ARG A 1 130 ? -19.319 3.813 -6.283 1.00 58.47 130 ARG A O 1
ATOM 1061 N N . GLU A 1 131 ? -17.483 3.964 -4.993 1.00 60.34 131 GLU A N 1
ATOM 1062 C CA . GLU A 1 131 ? -17.836 5.200 -4.281 1.00 60.34 131 GLU A CA 1
ATOM 1063 C C . GLU A 1 131 ? -17.394 6.469 -5.027 1.00 60.34 131 GLU A C 1
ATOM 1065 O O . GLU A 1 131 ? -18.002 7.523 -4.862 1.00 60.34 131 GLU A O 1
ATOM 1070 N N . THR A 1 132 ? -16.361 6.385 -5.867 1.00 63.44 132 THR A N 1
ATOM 1071 C CA . THR A 1 132 ? -15.736 7.547 -6.527 1.00 63.44 132 THR A CA 1
ATOM 1072 C C . THR A 1 132 ? -15.987 7.618 -8.036 1.00 63.44 132 THR A C 1
ATOM 1074 O O . THR A 1 132 ? -15.842 8.687 -8.636 1.00 63.44 132 THR A O 1
ATOM 1077 N N . ALA A 1 133 ? -16.342 6.503 -8.684 1.00 65.38 133 ALA A N 1
ATOM 1078 C CA . ALA A 1 133 ? -16.604 6.478 -10.118 1.00 65.38 133 ALA A CA 1
ATOM 1079 C C . ALA A 1 133 ? -17.968 7.108 -10.440 1.00 65.38 133 ALA A C 1
ATOM 1081 O O . ALA A 1 133 ? -18.991 6.751 -9.861 1.00 65.38 133 ALA A O 1
ATOM 1082 N N . LYS A 1 134 ? -18.007 7.984 -11.455 1.00 67.50 134 LYS A N 1
ATOM 1083 C CA . LYS A 1 134 ? -19.250 8.630 -11.931 1.00 67.50 134 LYS A CA 1
ATOM 1084 C C . LYS A 1 134 ? -20.296 7.634 -12.456 1.00 67.50 134 LYS A C 1
ATOM 1086 O O . LYS A 1 134 ? -21.471 7.974 -12.540 1.00 67.50 134 LYS A O 1
ATOM 1091 N N . LEU A 1 135 ? -19.868 6.422 -12.823 1.00 73.81 135 LEU A N 1
ATOM 1092 C CA . LEU A 1 135 ? -20.720 5.332 -13.295 1.00 73.81 135 LEU A CA 1
ATOM 1093 C C . LEU A 1 135 ? -20.458 4.064 -12.458 1.00 73.81 135 LEU A C 1
ATOM 1095 O O . LEU A 1 135 ? -19.362 3.499 -12.554 1.00 73.81 135 LEU A O 1
ATOM 1099 N N . PRO A 1 136 ? -21.447 3.562 -11.691 1.00 69.75 136 PRO A N 1
ATOM 1100 C CA . PRO A 1 136 ? -21.265 2.428 -10.775 1.00 69.75 136 PRO A CA 1
ATOM 1101 C C . PRO A 1 136 ? -20.732 1.144 -11.429 1.00 69.75 136 PRO A C 1
ATOM 1103 O O . PRO A 1 136 ? -19.966 0.401 -10.815 1.00 69.75 136 PRO A O 1
ATOM 1106 N N . LEU A 1 137 ? -21.109 0.878 -12.686 1.00 78.56 137 LEU A N 1
ATOM 1107 C CA . LEU A 1 137 ? -20.662 -0.307 -13.428 1.00 78.56 137 LEU A CA 1
ATOM 1108 C C . LEU A 1 137 ? -19.167 -0.247 -13.775 1.00 78.56 137 LEU A C 1
ATOM 1110 O O . LEU A 1 137 ? -18.476 -1.256 -13.658 1.00 78.56 137 LEU A O 1
ATOM 1114 N N . VAL A 1 138 ? -18.655 0.936 -14.130 1.00 78.31 138 VAL A N 1
ATOM 1115 C CA . VAL A 1 138 ? -17.226 1.138 -14.423 1.00 78.31 138 VAL A CA 1
ATOM 1116 C C . VAL A 1 138 ? -16.401 0.952 -13.152 1.00 78.31 138 VAL A C 1
ATOM 1118 O O . VAL A 1 138 ? -15.415 0.217 -13.170 1.00 78.31 138 VAL A O 1
ATOM 1121 N N . GLY A 1 139 ? -16.846 1.531 -12.031 1.00 75.31 139 GLY A N 1
ATOM 1122 C CA . GLY A 1 139 ? -16.184 1.353 -10.734 1.00 75.31 139 GLY A CA 1
ATOM 1123 C C . GLY A 1 139 ? -16.077 -0.120 -10.324 1.00 75.31 139 GLY A C 1
ATOM 1124 O O . GLY A 1 139 ? -15.021 -0.561 -9.877 1.00 75.31 139 GLY A O 1
ATOM 1125 N N . ARG A 1 140 ? -17.132 -0.914 -10.561 1.00 79.50 140 ARG A N 1
ATOM 1126 C CA . ARG A 1 140 ? -17.145 -2.354 -10.253 1.00 79.50 140 ARG A CA 1
ATOM 1127 C C . ARG A 1 140 ? -16.181 -3.164 -11.123 1.00 79.50 140 ARG A C 1
ATOM 1129 O O . ARG A 1 140 ? -15.544 -4.086 -10.614 1.00 79.50 140 ARG A O 1
ATOM 1136 N N . ILE A 1 141 ? -16.065 -2.839 -12.413 1.00 82.69 141 ILE A N 1
ATOM 1137 C CA . ILE A 1 141 ? -15.108 -3.500 -13.317 1.00 82.69 141 ILE A CA 1
ATOM 1138 C C . ILE A 1 141 ? -13.675 -3.204 -12.865 1.00 82.69 141 ILE A C 1
ATOM 1140 O O . ILE A 1 141 ? -12.888 -4.132 -12.696 1.00 82.69 141 ILE A O 1
ATOM 1144 N N . VAL A 1 142 ? -13.354 -1.935 -12.593 1.00 83.12 142 VAL A N 1
ATOM 1145 C CA . VAL A 1 142 ? -12.014 -1.523 -12.139 1.00 83.12 142 VAL A CA 1
ATOM 1146 C C . VAL A 1 142 ? -11.646 -2.186 -10.811 1.00 83.12 142 VAL A C 1
ATOM 1148 O O . VAL A 1 142 ? -10.552 -2.730 -10.674 1.00 83.12 142 VAL A O 1
ATOM 1151 N N . GLU A 1 143 ? -12.560 -2.204 -9.840 1.00 84.19 143 GLU A N 1
ATOM 1152 C CA . GLU A 1 143 ? -12.354 -2.907 -8.570 1.00 84.19 143 GLU A CA 1
ATOM 1153 C C . GLU A 1 143 ? -12.106 -4.408 -8.782 1.00 84.19 143 GLU A C 1
ATOM 1155 O O . GLU A 1 143 ? -11.163 -4.963 -8.218 1.00 84.19 143 GLU A O 1
ATOM 1160 N N . THR A 1 144 ? -12.896 -5.062 -9.641 1.00 85.81 144 THR A N 1
ATOM 1161 C CA . THR A 1 144 ? -12.737 -6.494 -9.946 1.00 85.81 144 THR A CA 1
ATOM 1162 C C . THR A 1 144 ? -11.355 -6.789 -10.532 1.00 85.81 144 THR A C 1
ATOM 1164 O O . THR A 1 144 ? -10.695 -7.733 -10.097 1.00 85.81 144 THR A O 1
ATOM 1167 N N . THR A 1 145 ? -10.874 -5.949 -11.452 1.00 86.00 145 THR A N 1
ATOM 1168 C CA . THR A 1 145 ? -9.526 -6.066 -12.027 1.00 86.00 145 THR A CA 1
ATOM 1169 C C . THR A 1 145 ? -8.439 -5.911 -10.962 1.00 86.00 145 THR A C 1
ATOM 1171 O O . THR A 1 145 ? -7.534 -6.743 -10.888 1.00 86.00 145 THR A O 1
ATOM 1174 N N . ARG A 1 146 ? -8.548 -4.906 -10.081 1.00 89.50 146 ARG A N 1
ATOM 1175 C CA . ARG A 1 146 ? -7.588 -4.686 -8.981 1.00 89.50 146 ARG A CA 1
ATOM 1176 C C . ARG A 1 146 ? -7.571 -5.847 -7.982 1.00 89.50 146 ARG A C 1
ATOM 1178 O O . ARG A 1 146 ? -6.508 -6.243 -7.504 1.00 89.50 146 ARG A O 1
ATOM 1185 N N . ARG A 1 147 ? -8.727 -6.453 -7.700 1.00 90.25 147 ARG A N 1
ATOM 1186 C CA . ARG A 1 147 ? -8.814 -7.671 -6.876 1.00 90.25 147 ARG A CA 1
ATOM 1187 C C . ARG A 1 147 ? -8.167 -8.871 -7.563 1.00 90.25 147 ARG A C 1
ATOM 1189 O O . ARG A 1 147 ? -7.454 -9.625 -6.909 1.00 90.25 147 ARG A O 1
ATOM 1196 N N . GLY A 1 148 ? -8.369 -9.033 -8.871 1.00 89.94 148 GLY A N 1
ATOM 1197 C CA . GLY A 1 148 ? -7.706 -10.071 -9.666 1.00 89.94 148 GLY A CA 1
ATOM 1198 C C . GLY A 1 148 ? -6.180 -9.940 -9.639 1.00 89.94 148 GLY A C 1
ATOM 1199 O O . GLY A 1 148 ? -5.487 -10.908 -9.333 1.00 89.94 148 GLY A O 1
ATOM 1200 N N . SER A 1 149 ? -5.669 -8.726 -9.865 1.00 89.38 149 SER A N 1
ATOM 1201 C CA . SER A 1 149 ? -4.243 -8.387 -9.746 1.00 89.38 149 SER A CA 1
ATOM 1202 C C . SER A 1 149 ? -3.685 -8.759 -8.368 1.00 89.38 149 SER A C 1
ATOM 1204 O O . SER A 1 149 ? -2.679 -9.463 -8.260 1.00 89.38 149 SER A O 1
ATOM 1206 N N . MET A 1 150 ? -4.403 -8.398 -7.299 1.00 94.12 150 MET A N 1
ATOM 1207 C CA . MET A 1 150 ? -3.998 -8.756 -5.944 1.00 94.12 150 MET A CA 1
ATOM 1208 C C . MET A 1 150 ? -3.945 -10.273 -5.719 1.00 94.12 150 MET A C 1
ATOM 1210 O O . MET A 1 150 ? -3.028 -10.755 -5.061 1.00 94.12 150 MET A O 1
ATOM 1214 N N . LEU A 1 151 ? -4.880 -11.056 -6.266 1.00 91.88 151 LEU A N 1
ATOM 1215 C CA . LEU A 1 151 ? -4.841 -12.519 -6.136 1.00 91.88 151 LEU A CA 1
ATOM 1216 C C . LEU A 1 151 ? -3.590 -13.123 -6.791 1.00 91.88 151 LEU A C 1
ATOM 1218 O O . LEU A 1 151 ? -2.954 -13.994 -6.193 1.00 91.88 151 LEU A O 1
ATOM 1222 N N . VAL A 1 152 ? -3.202 -12.628 -7.971 1.00 91.50 152 VAL A N 1
ATOM 1223 C CA . VAL A 1 152 ? -1.965 -13.044 -8.652 1.00 91.50 152 VAL A CA 1
ATOM 1224 C C . VAL A 1 152 ? -0.743 -12.704 -7.797 1.00 91.50 152 VAL A C 1
ATOM 1226 O O . VAL A 1 152 ? 0.070 -13.584 -7.503 1.00 91.50 152 VAL A O 1
ATOM 1229 N N . THR A 1 153 ? -0.644 -11.461 -7.317 1.00 88.38 153 THR A N 1
ATOM 1230 C CA . THR A 1 153 ? 0.443 -11.028 -6.425 1.00 88.38 153 THR A CA 1
ATOM 1231 C C . THR A 1 153 ? 0.492 -11.867 -5.149 1.00 88.38 153 THR A C 1
ATOM 1233 O O . THR A 1 153 ? 1.564 -12.295 -4.727 1.00 88.38 153 THR A O 1
ATOM 1236 N N . HIS A 1 154 ? -0.659 -12.167 -4.546 1.00 90.12 154 HIS A N 1
ATOM 1237 C CA . HIS A 1 154 ? -0.751 -12.972 -3.331 1.00 90.12 154 HIS A CA 1
ATOM 1238 C C . HIS A 1 154 ? -0.190 -14.384 -3.528 1.00 90.12 154 HIS A C 1
ATOM 1240 O O . HIS A 1 154 ? 0.586 -14.855 -2.694 1.00 90.12 154 HIS A O 1
ATOM 1246 N N . ALA A 1 155 ? -0.516 -15.033 -4.648 1.00 89.50 155 ALA A N 1
ATOM 1247 C CA . ALA A 1 155 ? 0.030 -16.341 -4.997 1.00 89.50 155 ALA A CA 1
ATOM 1248 C C . ALA A 1 155 ? 1.555 -16.284 -5.213 1.00 89.50 155 ALA A C 1
ATOM 1250 O O . ALA A 1 155 ? 2.291 -17.076 -4.620 1.00 89.50 155 ALA A O 1
ATOM 1251 N N . LEU A 1 156 ? 2.052 -15.299 -5.976 1.00 89.69 156 LEU A N 1
ATOM 1252 C CA . LEU A 1 156 ? 3.492 -15.090 -6.206 1.00 89.69 156 LEU A CA 1
ATOM 1253 C C . LEU A 1 156 ? 4.263 -14.779 -4.910 1.00 89.69 156 LEU A C 1
ATOM 1255 O O . LEU A 1 156 ? 5.442 -15.119 -4.771 1.00 89.69 156 LEU A O 1
ATOM 1259 N N . MET A 1 157 ? 3.597 -14.154 -3.938 1.00 91.25 157 MET A N 1
ATOM 1260 C CA . MET A 1 157 ? 4.126 -13.872 -2.601 1.00 91.25 157 MET A CA 1
ATOM 1261 C C . MET A 1 157 ? 3.824 -14.980 -1.587 1.00 91.25 157 MET A C 1
ATOM 1263 O O . MET A 1 157 ? 3.847 -14.737 -0.382 1.00 91.25 157 MET A O 1
ATOM 1267 N N . ARG A 1 158 ? 3.563 -16.209 -2.052 1.00 91.62 158 ARG A N 1
ATOM 1268 C CA . ARG A 1 158 ? 3.365 -17.393 -1.197 1.00 91.62 158 ARG A CA 1
ATOM 1269 C C . ARG A 1 158 ? 2.298 -17.160 -0.123 1.00 91.62 158 ARG A C 1
ATOM 1271 O O . ARG A 1 158 ? 2.487 -17.510 1.040 1.00 91.62 158 ARG A O 1
ATOM 1278 N N . PHE A 1 159 ? 1.188 -16.544 -0.517 1.00 92.69 159 PHE A N 1
ATOM 1279 C CA . PHE A 1 159 ? 0.046 -16.239 0.342 1.00 92.69 159 PHE A CA 1
ATOM 1280 C C . PHE A 1 159 ? 0.385 -15.331 1.536 1.00 92.69 159 PHE A C 1
ATOM 1282 O O . PHE A 1 159 ? -0.193 -15.456 2.619 1.00 92.69 159 PHE A O 1
ATOM 1289 N N . GLY A 1 160 ? 1.310 -14.387 1.335 1.00 81.56 160 GLY A N 1
ATOM 1290 C CA . GLY A 1 160 ? 1.719 -13.423 2.358 1.00 81.56 160 GLY A CA 1
ATOM 1291 C C . GLY A 1 160 ? 2.535 -14.050 3.480 1.00 81.56 160 GLY A C 1
ATOM 1292 O O . GLY A 1 160 ? 2.555 -13.507 4.585 1.00 81.56 160 GLY A O 1
ATOM 1293 N N . LYS A 1 161 ? 3.161 -15.203 3.213 1.00 89.38 161 LYS A N 1
ATOM 1294 C CA . LYS A 1 161 ? 4.134 -15.802 4.119 1.00 89.38 161 LYS A CA 1
ATOM 1295 C C . LYS A 1 161 ? 5.306 -14.841 4.281 1.00 89.38 161 LYS A C 1
ATOM 1297 O O . LYS A 1 161 ? 5.807 -14.300 3.295 1.00 89.38 161 LYS A O 1
ATOM 1302 N N . ASP A 1 162 ? 5.724 -14.667 5.523 1.00 87.44 162 ASP A N 1
ATOM 1303 C CA . ASP A 1 162 ? 6.840 -13.800 5.862 1.00 87.44 162 ASP A CA 1
ATOM 1304 C C . ASP A 1 162 ? 8.120 -14.277 5.145 1.00 87.44 162 ASP A C 1
ATOM 1306 O O . ASP A 1 162 ? 8.348 -15.494 5.046 1.00 87.44 162 ASP A O 1
ATOM 1310 N N . PRO A 1 163 ? 8.921 -13.356 4.580 1.00 78.12 163 PRO A N 1
ATOM 1311 C CA . PRO A 1 163 ? 10.203 -13.701 3.984 1.00 78.12 163 PRO A CA 1
ATOM 1312 C C . PRO A 1 163 ? 11.129 -14.276 5.063 1.00 78.12 163 PRO A C 1
ATOM 1314 O O . PRO A 1 163 ? 11.186 -13.766 6.180 1.00 78.12 163 PRO A O 1
ATOM 1317 N N . SER A 1 164 ? 11.796 -15.377 4.719 1.00 67.62 164 SER A N 1
ATOM 1318 C CA . SER A 1 164 ? 12.811 -16.061 5.530 1.00 67.62 164 SER A CA 1
ATOM 1319 C C . SER A 1 164 ? 14.179 -15.430 5.360 1.00 67.62 164 SER A C 1
ATOM 1321 O O . SER A 1 164 ? 14.502 -15.169 4.177 1.00 67.62 164 SER A O 1
#

Nearest PDB structures (foldseek):
  4xdw-assembly2_F  TM=7.159E-01  e=4.784E-06  Rhodococcus erythropolis
  5yqt-assembly2_B  TM=6.610E-01  e=3.546E-06  Rhodococcus erythropolis
  5cf1-assembly3_D  TM=6.587E-01  e=1.106E-05  Rhodococcus erythropolis
  3dm8-assembly1_A-2  TM=6.999E-01  e=2.883E-05  Rhodopseudomonas palustris
  3ef8-assembly1_A  TM=7.259E-01  e=1.014E-04  Novosphingobium aromaticivorans DSM 12444

InterPro domains:
  IPR032710 NTF2-like domain superfamily [SSF54427] (28-128)

Mean predicted aligned error: 7.5 Å

Radius of gyration: 15.87 Å; Cα contacts (8 Å, |Δi|>4): 327; chains: 1; bounding box: 46×36×34 Å

Solvent-accessible surface area (backbone atoms only — not comparable to full-atom values): 8755 Å² total; per-residue (Å²): 137,82,85,75,82,83,67,94,66,68,67,64,68,57,53,51,50,60,32,43,65,36,42,61,64,52,77,73,72,54,68,50,43,34,73,74,14,37,36,35,43,89,66,30,39,25,68,19,51,45,35,43,43,11,58,44,62,43,43,48,75,62,30,86,39,44,42,77,75,45,73,51,80,48,78,44,80,74,51,94,59,30,35,39,38,41,30,44,37,32,35,37,35,24,44,96,88,43,78,46,81,47,44,30,34,33,38,35,35,28,48,77,86,21,34,46,38,37,40,43,17,58,79,61,41,80,59,60,26,64,89,64,31,98,46,57,69,59,8,48,52,47,42,51,51,14,34,52,45,31,52,55,45,17,58,78,3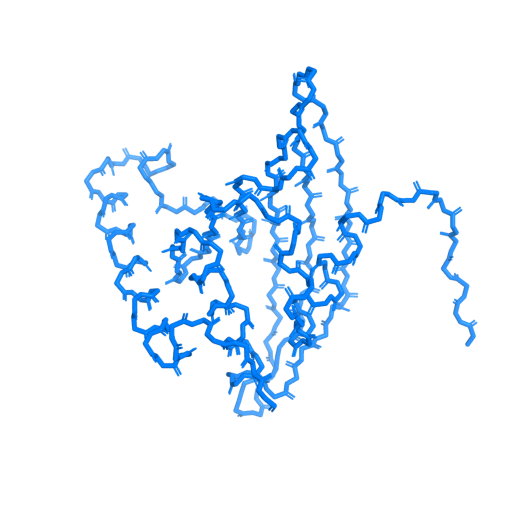4,60,62,28,54,75,88,130

Foldseek 3Di:
DDDDDDDPDDPLVVLQCCCQQFLNHFPVNLPQADQQAWEDEQQATDGGSLLVLLVSNVLNVFFVGKDWPDKDWDKDDPDVQKIKIWMFTWMWTHGPNDIDIWTWTWIFIGGNRHTRYIYTYTVPDDHQACVPPPDNVVRPVSNVNNHVSSVVSCVVCVSSPGDD

Sequence (164 aa):
MDKFSQGTQPALPRCLLYLKYGSCATPQDFEIYAPNATFEDPLMCAHGIKQIKSAFYSLSKVFSESKIVEYSIKENLISQGKKEVLIDNKQHYKLLGKGIDVISLIRLYVENGKVVRHEDWWDKKPLWNRETAKLPLVGRIVETTRRGSMLVTHALMRFGKDPS

pLDDT: mean 82.97, std 14.61, range [31.97, 95.81]

Secondary structure (DSSP, 8-state):
----------HHHHHIIIIIITT---GGGGTTEEEEEEEE-SS-EEESHHHHHHHHHHHHHH-SEEEEEEEEEEEEEEETTEEEEEEEEEEEEEETTEEEEEEEEEEEEEETTEEEEEEEEETTPPP-STTT-SSHHHHHHHHHHHHHHHHHHHHHTGGGPPP-